Protein AF-0000000084531378 (afdb_homodimer)

Solvent-accessible surface area (backbone atoms only — not comparable to full-atom values): 9499 Å² total; per-residue (Å²): 128,62,91,86,48,78,56,63,87,75,45,53,71,68,56,46,52,52,52,48,46,51,48,32,65,41,40,49,56,34,65,54,42,31,44,71,67,52,35,51,50,52,53,50,52,46,51,50,44,50,50,49,49,44,68,75,35,72,78,50,46,46,40,59,57,66,36,70,66,26,39,49,48,47,53,51,49,52,53,60,64,68,46,75,128,128,62,91,83,48,79,56,65,85,74,46,52,70,69,57,46,51,51,51,46,45,52,49,31,66,41,40,49,56,33,65,55,44,31,43,70,67,53,35,51,50,52,53,49,52,48,51,49,43,52,51,48,50,42,67,74,35,74,77,50,48,43,40,58,58,68,35,70,67,25,39,49,48,47,53,50,48,49,53,60,62,67,46,77,129

Foldseek 3Di:
DPPLPDQLVPDDPVRLVVVLVVLVVCLVVCVVPNDPVSNVSSVVNNVRSVVSNCVVCVVPCCPCCPDPVNVVVVVVVVVVVPPDD/DPPLPDQLVPDDPVRLVVVLVVLVVCLVVCVVPNDPVSNVSSVVNNVRSVVSNCVVCVVPCCVCCPDPVNVVVVVVVVVVVPPDD

Radius of gyration: 21.19 Å; Cα contacts (8 Å, |Δi|>4): 110; chains: 2; bounding box: 59×49×59 Å

Organism: Streptomyces rubellomurinus (strain ATCC 31215) (NCBI:txid359131)

Nearest PDB structures (foldseek):
  2yxh-assembly1_B  TM=5.456E-01  e=4.056E+00  Thermotoga maritima MSB8
  5t5h-assembly1_k  TM=6.946E-01  e=6.035E+00  Trypanosoma cruzi
  2yxh-assembly1_B  TM=5.459E-01  e=4.058E+00  Thermotoga maritima MSB8

InterPro domains:
  IPR046156 Protein of unknown function DUF6158 [PF19655] (5-70)

Sequence (170 aa):
MRPEGVSPHALGNDVLLHELEQLHRTRHETFLYGSEEALKRHTLRTGQLEAEYLHRFPGRLVTAGRTRAGARAREAAARAESLPEMRPEGVSPHALGNDVLLHELEQLHRTRHETFLYGSEEALKRHTLRTGQLEAEYLHRFPGRLVTAGRTRAGARAREAAARAESLPE

Structure (mmCIF, N/CA/C/O backbone):
data_AF-0000000084531378-model_v1
#
loop_
_entity.id
_entity.type
_entity.pdbx_description
1 polymer 'Uncharacterized protein'
#
loop_
_atom_site.group_PDB
_atom_site.id
_atom_site.type_symbol
_atom_site.label_atom_id
_atom_site.label_alt_id
_atom_site.label_comp_id
_atom_site.label_asym_id
_atom_site.label_entity_id
_atom_site.label_seq_id
_atom_site.pdbx_PDB_ins_code
_atom_site.Cartn_x
_atom_site.Cartn_y
_atom_site.Cartn_z
_atom_site.occupancy
_atom_site.B_iso_or_equiv
_atom_site.auth_seq_id
_atom_site.auth_comp_id
_atom_site.auth_asym_id
_atom_site.auth_atom_id
_atom_site.pdbx_PDB_model_num
ATOM 1 N N . MET A 1 1 ? 23.75 10.938 -6.086 1 41.56 1 MET A N 1
ATOM 2 C CA . MET A 1 1 ? 22.312 10.727 -5.941 1 41.56 1 MET A CA 1
ATOM 3 C C . MET A 1 1 ? 22.016 9.633 -4.918 1 41.56 1 MET A C 1
ATOM 5 O O . MET A 1 1 ? 22.641 8.562 -4.957 1 41.56 1 MET A O 1
ATOM 9 N N . ARG A 1 2 ? 21.562 9.914 -3.752 1 53.47 2 ARG A N 1
ATOM 10 C CA . ARG A 1 2 ? 21.422 8.938 -2.68 1 53.47 2 ARG A CA 1
ATOM 11 C C . ARG A 1 2 ? 20.484 7.805 -3.098 1 53.47 2 ARG A C 1
ATOM 13 O O . ARG A 1 2 ? 19.422 8.047 -3.676 1 53.47 2 ARG A O 1
ATOM 20 N N . PRO A 1 3 ? 21.031 6.617 -3.148 1 52.12 3 PRO A N 1
ATOM 21 C CA . PRO A 1 3 ? 20.266 5.438 -3.562 1 52.12 3 PRO A CA 1
ATOM 22 C C . PRO A 1 3 ? 18.859 5.398 -2.965 1 52.12 3 PRO A C 1
ATOM 24 O O . PRO A 1 3 ? 17.938 4.859 -3.582 1 52.12 3 PRO A O 1
ATOM 27 N N . GLU A 1 4 ? 18.656 5.941 -1.779 1 66.5 4 GLU A N 1
ATOM 28 C CA . GLU A 1 4 ? 17.375 5.82 -1.104 1 66.5 4 GLU A CA 1
ATOM 29 C C . GLU A 1 4 ? 16.469 7.012 -1.414 1 66.5 4 GLU A C 1
ATOM 31 O O . GLU A 1 4 ? 15.297 7.027 -1.026 1 66.5 4 GLU A O 1
ATOM 36 N N . GLY A 1 5 ? 16.953 7.809 -2.412 1 75.44 5 GLY A N 1
ATOM 37 C CA . GLY A 1 5 ? 16.188 9 -2.729 1 75.44 5 GLY A CA 1
ATOM 38 C C . GLY A 1 5 ? 16.406 10.133 -1.735 1 75.44 5 GLY A C 1
ATOM 39 O O . GLY A 1 5 ? 17.266 10.039 -0.861 1 75.44 5 GLY A O 1
ATOM 40 N N . VAL A 1 6 ? 15.852 11.297 -2.037 1 89.31 6 VAL A N 1
ATOM 41 C CA . VAL A 1 6 ? 15.891 12.445 -1.136 1 89.31 6 VAL A CA 1
ATOM 42 C C . VAL A 1 6 ? 15.305 12.055 0.22 1 89.31 6 VAL A C 1
ATOM 44 O O . VAL A 1 6 ? 14.305 11.336 0.29 1 89.31 6 VAL A O 1
ATOM 47 N N . SER A 1 7 ? 15.977 12.445 1.279 1 93.88 7 SER A N 1
ATOM 48 C CA .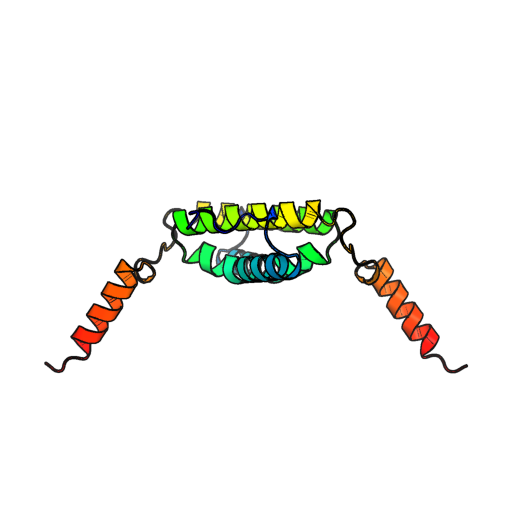 SER A 1 7 ? 15.492 12.148 2.623 1 93.88 7 SER A CA 1
ATOM 49 C C . SER A 1 7 ? 14.055 12.625 2.803 1 93.88 7 SER A C 1
ATOM 51 O O . SER A 1 7 ? 13.711 13.75 2.434 1 93.88 7 SER A O 1
ATOM 53 N N . PRO A 1 8 ? 13.258 11.75 3.35 1 94.75 8 PRO A N 1
ATOM 54 C CA . PRO A 1 8 ? 11.875 12.156 3.604 1 94.75 8 PRO A CA 1
ATOM 55 C C . PRO A 1 8 ? 11.773 13.461 4.395 1 94.75 8 PRO A C 1
ATOM 57 O O . PRO A 1 8 ? 10.867 14.258 4.16 1 94.75 8 PRO A O 1
ATOM 60 N N . HIS A 1 9 ? 12.695 13.68 5.262 1 94.12 9 HIS A N 1
ATOM 61 C CA . HIS A 1 9 ? 12.672 14.859 6.125 1 94.12 9 HIS A CA 1
ATOM 62 C C . HIS A 1 9 ? 12.906 16.141 5.32 1 94.12 9 HIS A C 1
ATOM 64 O O . HIS A 1 9 ? 12.5 17.219 5.742 1 94.12 9 HIS A O 1
ATOM 70 N N . ALA A 1 10 ? 13.547 15.992 4.254 1 94.81 10 ALA A N 1
ATOM 71 C CA . ALA A 1 10 ? 13.914 17.141 3.438 1 94.81 10 ALA A CA 1
ATOM 72 C C . ALA A 1 10 ? 12.812 17.469 2.432 1 94.81 10 ALA A C 1
ATOM 74 O O . ALA A 1 10 ? 12.867 18.516 1.767 1 94.81 10 ALA A O 1
ATOM 75 N N . LEU A 1 11 ? 11.883 16.609 2.256 1 95.56 11 LEU A N 1
ATOM 76 C CA . LEU A 1 11 ? 10.797 16.828 1.303 1 95.56 11 LEU A CA 1
ATOM 77 C C . LEU A 1 11 ? 9.789 17.828 1.852 1 95.56 11 LEU A C 1
ATOM 79 O O . LEU A 1 11 ? 9.461 17.797 3.041 1 95.56 11 LEU A O 1
ATOM 83 N N . GLY A 1 12 ? 9.352 18.766 0.945 1 95.44 12 GLY A N 1
ATOM 84 C CA . GLY A 1 12 ? 8.18 19.547 1.313 1 95.44 12 GLY A CA 1
ATOM 85 C C . GLY A 1 12 ? 6.938 18.688 1.486 1 95.44 12 GLY A C 1
ATOM 86 O O . GLY A 1 12 ? 6.863 17.578 0.97 1 95.44 12 GLY A O 1
ATOM 87 N N . ASN A 1 13 ? 5.949 19.203 2.203 1 93.38 13 ASN A N 1
ATOM 88 C CA . ASN A 1 13 ? 4.727 18.469 2.486 1 93.38 13 ASN A CA 1
ATOM 89 C C . ASN A 1 13 ? 4.023 18.031 1.202 1 93.38 13 ASN A C 1
ATOM 91 O O . ASN A 1 13 ? 3.594 16.891 1.077 1 93.38 13 ASN A O 1
ATOM 95 N N . ASP A 1 14 ? 3.928 18.922 0.264 1 95.25 14 ASP A N 1
ATOM 96 C CA . ASP A 1 14 ? 3.229 18.625 -0.982 1 95.25 14 ASP A CA 1
ATOM 97 C C . ASP A 1 14 ? 3.959 17.547 -1.777 1 95.25 14 ASP A C 1
ATOM 99 O O . ASP A 1 14 ? 3.328 16.656 -2.352 1 95.25 14 ASP A O 1
ATOM 103 N N . VAL A 1 15 ? 5.254 17.625 -1.77 1 96.62 15 VAL A N 1
ATOM 104 C CA . VAL A 1 15 ? 6.062 16.656 -2.508 1 96.62 15 VAL A CA 1
ATOM 105 C C . VAL A 1 15 ? 5.973 15.289 -1.838 1 96.62 15 VAL A C 1
ATOM 107 O O . VAL A 1 15 ? 5.852 14.266 -2.516 1 96.62 15 VAL A O 1
ATOM 110 N N . LEU A 1 16 ? 6.078 15.32 -0.527 1 96.75 16 LEU A N 1
ATOM 111 C CA . LEU A 1 16 ? 5.957 14.094 0.246 1 96.75 16 LEU A CA 1
ATOM 112 C C . LEU A 1 16 ? 4.633 13.398 -0.048 1 96.75 16 LEU A C 1
ATOM 114 O O . LEU A 1 16 ? 4.609 12.203 -0.345 1 96.75 16 LEU A O 1
ATOM 118 N N . LEU A 1 17 ? 3.549 14.18 -0.051 1 95.25 17 LEU A N 1
ATOM 119 C CA . LEU A 1 17 ? 2.219 13.617 -0.273 1 95.25 17 LEU A CA 1
ATOM 120 C C . LEU A 1 17 ? 2.078 13.102 -1.699 1 95.25 17 LEU A C 1
ATOM 122 O O . LEU A 1 17 ? 1.469 12.047 -1.924 1 95.25 17 LEU A O 1
ATOM 126 N N . HIS A 1 18 ? 2.6 13.812 -2.592 1 96.81 18 HIS A N 1
ATOM 127 C CA . HIS A 1 18 ? 2.541 13.383 -3.986 1 96.81 18 HIS A CA 1
ATOM 128 C C . HIS A 1 18 ? 3.318 12.086 -4.199 1 96.81 18 HIS A C 1
ATOM 130 O O . HIS A 1 18 ? 2.844 11.18 -4.887 1 96.81 18 HIS A O 1
ATOM 136 N N . GLU A 1 19 ? 4.543 11.977 -3.631 1 97.62 19 GLU A N 1
ATOM 137 C CA . GLU A 1 19 ? 5.324 10.75 -3.729 1 97.62 19 GLU A CA 1
ATOM 138 C C . GLU A 1 19 ? 4.59 9.578 -3.086 1 97.62 19 GLU A C 1
ATOM 140 O O . GLU A 1 19 ? 4.586 8.469 -3.629 1 97.62 19 GLU A O 1
ATOM 145 N N . LEU A 1 20 ? 4.02 9.852 -1.937 1 97.31 20 LEU A N 1
ATOM 146 C CA . LEU A 1 20 ? 3.277 8.812 -1.24 1 97.31 20 LEU A CA 1
ATOM 147 C C . LEU A 1 20 ? 2.102 8.328 -2.082 1 97.31 20 LEU A C 1
ATOM 149 O O . LEU A 1 20 ? 1.864 7.121 -2.189 1 97.31 20 LEU A O 1
ATOM 153 N N . GLU A 1 21 ? 1.348 9.266 -2.627 1 97.25 21 GLU A N 1
ATOM 154 C CA . GLU A 1 21 ? 0.234 8.914 -3.504 1 97.25 21 GLU A CA 1
ATOM 155 C C . GLU A 1 21 ? 0.697 8.039 -4.664 1 97.25 21 GLU A C 1
ATOM 157 O O . GLU A 1 21 ? 0.052 7.039 -4.988 1 97.25 21 GLU A O 1
ATOM 162 N N . GLN A 1 22 ? 1.791 8.398 -5.328 1 97.94 22 GLN A N 1
ATOM 163 C CA . GLN A 1 22 ? 2.324 7.633 -6.449 1 97.94 22 GLN A CA 1
ATOM 164 C C . GLN A 1 22 ? 2.725 6.223 -6.016 1 97.94 22 GLN A C 1
ATOM 166 O O . GLN A 1 22 ? 2.451 5.25 -6.715 1 97.94 22 GLN A O 1
ATOM 171 N N . LEU A 1 23 ? 3.4 6.117 -4.891 1 98.25 23 LEU A N 1
ATOM 172 C CA . LEU A 1 23 ? 3.816 4.812 -4.391 1 98.25 23 LEU A CA 1
ATOM 173 C C . LEU A 1 23 ? 2.605 3.93 -4.102 1 98.25 23 LEU A C 1
ATOM 175 O O . LEU A 1 23 ? 2.592 2.75 -4.461 1 98.25 23 LEU A O 1
ATOM 179 N N . HIS A 1 24 ? 1.601 4.527 -3.467 1 98.25 24 HIS A N 1
ATOM 180 C CA . HIS A 1 24 ? 0.391 3.762 -3.191 1 98.25 24 HIS A CA 1
ATOM 181 C C . HIS A 1 24 ? -0.274 3.299 -4.484 1 98.25 24 HIS A C 1
ATOM 183 O O . HIS A 1 24 ? -0.695 2.145 -4.59 1 98.25 24 HIS A O 1
ATOM 189 N N . ARG A 1 25 ? -0.276 4.109 -5.48 1 97.25 25 ARG A N 1
ATOM 190 C CA . ARG A 1 25 ? -0.937 3.805 -6.746 1 97.25 25 ARG A CA 1
ATOM 191 C C . ARG A 1 25 ? -0.213 2.686 -7.488 1 97.25 25 ARG A C 1
ATOM 193 O O . ARG A 1 25 ? -0.844 1.872 -8.164 1 97.25 25 ARG A O 1
ATOM 200 N N . THR A 1 26 ? 0.992 2.594 -7.293 1 97.06 26 THR A N 1
ATOM 201 C CA . THR A 1 26 ? 1.771 1.643 -8.078 1 97.06 26 THR A CA 1
ATOM 202 C C . THR A 1 26 ? 2.102 0.402 -7.25 1 97.06 26 THR A C 1
ATOM 204 O O . THR A 1 26 ? 2.77 -0.514 -7.734 1 97.06 26 THR A O 1
ATOM 207 N N . ARG A 1 27 ? 1.618 0.385 -6.078 1 97.56 27 ARG A N 1
ATOM 208 C CA . ARG A 1 27 ? 1.954 -0.727 -5.195 1 97.56 27 ARG A CA 1
ATOM 209 C C . ARG A 1 27 ? 1.569 -2.062 -5.824 1 97.56 27 ARG A C 1
ATOM 211 O O . ARG A 1 27 ? 2.363 -3.004 -5.824 1 97.56 27 ARG A O 1
ATOM 218 N N . HIS A 1 28 ? 0.386 -2.086 -6.414 1 95.69 28 HIS A N 1
ATOM 219 C CA . HIS A 1 28 ? -0.126 -3.35 -6.934 1 95.69 28 HIS A CA 1
ATOM 220 C C . HIS A 1 28 ? 0.729 -3.859 -8.086 1 95.69 28 HIS A C 1
ATOM 222 O O . HIS A 1 28 ? 1.093 -5.039 -8.125 1 95.69 28 HIS A O 1
ATOM 228 N N . GLU A 1 29 ? 1.025 -2.973 -8.961 1 93.75 29 GLU A N 1
ATOM 229 C CA . GLU A 1 29 ? 1.859 -3.324 -10.102 1 93.75 29 GLU A CA 1
ATOM 230 C C . GLU A 1 29 ? 3.248 -3.775 -9.656 1 93.75 29 GLU A C 1
ATOM 232 O O . GLU A 1 29 ? 3.771 -4.773 -10.156 1 93.75 29 GLU A O 1
ATOM 237 N N . THR A 1 30 ? 3.828 -3.064 -8.75 1 94 30 THR A N 1
ATOM 238 C CA . THR A 1 30 ? 5.156 -3.404 -8.25 1 94 30 THR A CA 1
ATOM 239 C C . THR A 1 30 ? 5.141 -4.762 -7.559 1 94 30 THR A C 1
ATOM 241 O O . THR A 1 30 ? 6.082 -5.547 -7.699 1 94 30 THR A O 1
ATOM 244 N N . PHE A 1 31 ? 4.086 -5.02 -6.914 1 93.94 31 PHE A N 1
ATOM 245 C CA . PHE A 1 31 ? 3.939 -6.273 -6.18 1 93.94 31 PHE A CA 1
ATOM 246 C C . PHE A 1 31 ? 3.854 -7.453 -7.137 1 93.94 31 PHE A C 1
ATOM 248 O O . PHE A 1 31 ? 4.496 -8.484 -6.918 1 93.94 31 PHE A O 1
ATOM 255 N N . LEU A 1 32 ? 3.162 -7.262 -8.188 1 91.62 32 LEU A N 1
ATOM 256 C CA . LEU A 1 32 ? 2.91 -8.367 -9.109 1 91.62 32 LEU A CA 1
ATOM 257 C C . LEU A 1 32 ? 4.062 -8.531 -10.094 1 91.62 32 LEU A C 1
ATOM 259 O O . LEU A 1 32 ? 4.457 -9.656 -10.414 1 91.62 32 LEU A O 1
ATOM 263 N N . TYR A 1 33 ? 4.566 -7.363 -10.484 1 88.69 33 TYR A N 1
ATOM 264 C CA . TYR A 1 33 ? 5.438 -7.441 -11.656 1 88.69 33 TYR A CA 1
ATOM 265 C C . TYR A 1 33 ? 6.855 -7.008 -11.312 1 88.69 33 TYR A C 1
ATOM 267 O O . TYR A 1 33 ? 7.781 -7.211 -12.102 1 88.69 33 TYR A O 1
ATOM 275 N N . GLY A 1 34 ? 7.039 -6.332 -10.227 1 87.81 34 GLY A N 1
ATOM 276 C CA . GLY A 1 34 ? 8.367 -5.875 -9.852 1 87.81 34 GLY A CA 1
ATOM 277 C C . GLY A 1 34 ? 9.258 -6.992 -9.344 1 87.81 34 GLY A C 1
ATOM 278 O O . GLY A 1 34 ? 8.773 -8.023 -8.883 1 87.81 34 GLY A O 1
ATOM 279 N N . SER A 1 35 ? 10.594 -6.793 -9.516 1 86.75 35 SER A N 1
ATOM 280 C CA . SER A 1 35 ? 11.547 -7.711 -8.898 1 86.75 35 SER A CA 1
ATOM 281 C C . SER A 1 35 ? 11.43 -7.676 -7.375 1 86.75 35 SER A C 1
ATOM 283 O O . SER A 1 35 ? 10.82 -6.766 -6.812 1 86.75 35 SER A O 1
ATOM 285 N N . GLU A 1 36 ? 12 -8.656 -6.801 1 87.06 36 GLU A N 1
ATOM 286 C CA . GLU A 1 36 ? 12.039 -8.672 -5.344 1 87.06 36 GLU A CA 1
ATOM 287 C C . GLU A 1 36 ? 12.711 -7.418 -4.793 1 87.06 36 GLU A C 1
ATOM 289 O O . GLU A 1 36 ? 12.25 -6.844 -3.805 1 87.06 36 GLU A O 1
ATOM 294 N N . GLU A 1 37 ? 13.773 -7.09 -5.461 1 89.44 37 GLU A N 1
ATOM 295 C CA . GLU A 1 37 ? 14.492 -5.898 -5.023 1 89.44 37 GLU A CA 1
ATOM 296 C C . GLU A 1 37 ? 13.648 -4.645 -5.207 1 89.44 37 GLU A C 1
ATOM 298 O O . GLU A 1 37 ? 13.656 -3.756 -4.348 1 89.44 37 GLU A O 1
ATOM 303 N N . ALA A 1 38 ? 12.977 -4.562 -6.32 1 92.06 38 ALA A N 1
ATOM 304 C CA . ALA A 1 38 ? 12.102 -3.418 -6.57 1 92.06 38 ALA A CA 1
ATOM 305 C C . ALA A 1 38 ? 10.992 -3.334 -5.52 1 92.06 38 ALA A C 1
ATOM 307 O O . ALA A 1 38 ? 10.695 -2.25 -5.016 1 92.06 38 ALA A O 1
ATOM 308 N N . LEU A 1 39 ? 10.438 -4.477 -5.211 1 92.56 39 LEU A N 1
ATOM 309 C CA . LEU A 1 39 ? 9.375 -4.523 -4.215 1 92.56 39 LEU A CA 1
ATOM 310 C C . LEU A 1 39 ? 9.891 -4.113 -2.842 1 92.56 39 LEU A C 1
ATOM 312 O O . LEU A 1 39 ? 9.234 -3.354 -2.127 1 92.56 39 LEU A O 1
ATOM 316 N N . LYS A 1 40 ? 11.031 -4.574 -2.492 1 93.69 40 LYS A N 1
ATOM 317 C CA . LYS A 1 40 ? 11.648 -4.219 -1.218 1 93.69 40 LYS A CA 1
ATOM 318 C C . LYS A 1 40 ? 11.891 -2.713 -1.122 1 93.69 40 LYS A C 1
ATOM 320 O O . LYS A 1 40 ? 11.57 -2.092 -0.107 1 93.69 40 LYS A O 1
ATOM 325 N N . ARG A 1 41 ? 12.422 -2.168 -2.104 1 95.44 41 ARG A N 1
ATOM 326 C CA . ARG A 1 41 ? 12.695 -0.733 -2.123 1 95.44 41 ARG A CA 1
ATOM 327 C C . ARG A 1 41 ? 11.398 0.069 -2.062 1 95.44 41 ARG A C 1
ATOM 329 O O . ARG A 1 41 ? 11.312 1.072 -1.35 1 95.44 41 ARG A O 1
ATOM 336 N N . HIS A 1 42 ? 10.445 -0.365 -2.895 1 96.75 42 HIS A N 1
ATOM 337 C CA . HIS A 1 42 ? 9.133 0.281 -2.891 1 96.75 42 HIS A CA 1
ATOM 338 C C . HIS A 1 42 ? 8.523 0.283 -1.491 1 96.75 42 HIS A C 1
ATOM 340 O O . HIS A 1 42 ? 8.031 1.312 -1.028 1 96.75 42 HIS A O 1
ATOM 346 N N . THR A 1 43 ? 8.586 -0.836 -0.804 1 97.25 43 THR A N 1
ATOM 347 C CA . THR A 1 43 ? 8.023 -0.994 0.531 1 97.25 43 THR A CA 1
ATOM 348 C C . THR A 1 43 ? 8.75 -0.103 1.535 1 97.25 43 THR A C 1
ATOM 350 O O . THR A 1 43 ? 8.109 0.564 2.355 1 97.25 43 THR A O 1
ATOM 353 N N . LEU A 1 44 ? 10.008 -0.073 1.404 1 96.94 44 LEU A N 1
ATOM 354 C CA . LEU A 1 44 ? 10.82 0.732 2.311 1 96.94 44 LEU A CA 1
ATOM 355 C C . LEU A 1 44 ? 10.516 2.217 2.137 1 96.94 44 LEU A C 1
ATOM 357 O O . LEU A 1 44 ? 10.281 2.928 3.117 1 96.94 44 LEU A O 1
ATOM 361 N N . ARG A 1 45 ? 10.531 2.645 0.918 1 97.81 45 ARG A N 1
ATOM 362 C CA . ARG A 1 45 ? 10.266 4.051 0.635 1 97.81 45 ARG A CA 1
ATOM 363 C C . ARG A 1 45 ? 8.867 4.449 1.096 1 97.81 45 ARG A C 1
ATOM 365 O O . ARG A 1 45 ? 8.68 5.531 1.658 1 97.81 45 ARG A O 1
ATOM 372 N N 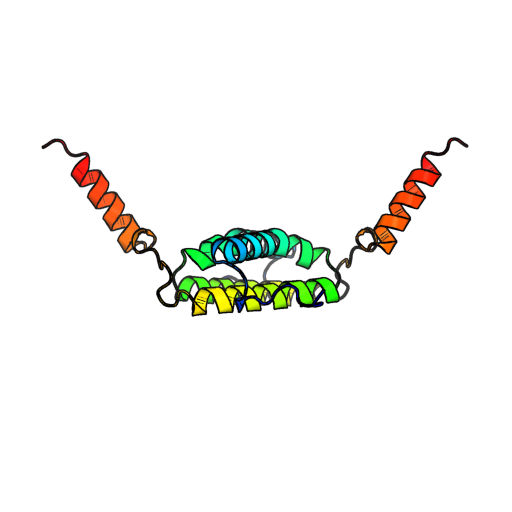. THR A 1 46 ? 7.922 3.598 0.867 1 98.06 46 THR A N 1
ATOM 373 C CA . THR A 1 46 ? 6.559 3.857 1.317 1 98.06 46 THR A CA 1
ATOM 374 C C . THR A 1 46 ? 6.512 4.023 2.834 1 98.06 46 THR A C 1
ATOM 376 O O . THR A 1 46 ? 5.918 4.977 3.342 1 98.06 46 THR A O 1
ATOM 379 N N . GLY A 1 47 ? 7.156 3.135 3.52 1 97.06 47 GLY A N 1
ATOM 380 C CA . GLY A 1 47 ? 7.188 3.207 4.973 1 97.06 47 GLY A CA 1
ATOM 381 C C . GLY A 1 47 ? 7.852 4.465 5.492 1 97.06 47 GLY A C 1
ATOM 382 O O . GLY A 1 47 ? 7.375 5.07 6.457 1 97.06 47 GLY A O 1
ATOM 383 N N . GLN A 1 48 ? 8.898 4.82 4.898 1 97.38 48 GLN A N 1
ATOM 384 C CA . GLN A 1 48 ? 9.625 6.027 5.285 1 97.38 48 GLN A CA 1
ATOM 385 C C . GLN A 1 48 ? 8.75 7.27 5.121 1 97.38 48 GLN A C 1
ATOM 387 O O . GLN A 1 48 ? 8.711 8.125 6.004 1 97.38 48 GLN A O 1
ATOM 392 N N . LEU A 1 49 ? 8.109 7.328 4.043 1 97.5 49 LEU A N 1
ATOM 393 C CA . LEU A 1 49 ? 7.297 8.5 3.748 1 97.5 49 LEU A CA 1
ATOM 394 C C . LEU A 1 49 ? 6.039 8.531 4.609 1 97.5 49 LEU A C 1
ATOM 396 O O . LEU A 1 49 ? 5.629 9.594 5.086 1 97.5 49 LEU A O 1
ATOM 400 N N . GLU A 1 50 ? 5.375 7.402 4.855 1 96.44 50 GLU A N 1
ATOM 401 C CA . GLU A 1 50 ? 4.215 7.348 5.738 1 96.44 50 GLU A CA 1
ATOM 402 C C . GLU A 1 50 ? 4.59 7.758 7.16 1 96.44 50 GLU A C 1
ATOM 404 O O . GLU A 1 50 ? 3.867 8.531 7.801 1 96.44 50 GLU A O 1
ATOM 409 N N . ALA A 1 51 ? 5.684 7.25 7.609 1 95.19 51 ALA A N 1
ATOM 410 C CA . ALA A 1 51 ? 6.141 7.59 8.953 1 95.19 51 ALA A CA 1
ATOM 411 C C . ALA A 1 51 ? 6.418 9.086 9.078 1 95.19 51 ALA A C 1
ATOM 413 O O . ALA A 1 51 ? 6.055 9.711 10.078 1 95.19 51 ALA A O 1
ATOM 414 N N . GLU A 1 52 ? 7.055 9.586 8.109 1 95.88 52 GLU A N 1
ATOM 415 C CA . GLU A 1 52 ? 7.359 11.016 8.125 1 95.88 52 GLU A CA 1
ATOM 416 C C . GLU A 1 52 ? 6.082 11.852 8.141 1 95.88 52 GLU A C 1
ATOM 418 O O . GLU A 1 52 ? 5.992 12.844 8.859 1 95.88 52 GLU A O 1
ATOM 423 N N . TYR A 1 53 ? 5.145 11.445 7.312 1 94.69 53 TYR A N 1
ATOM 424 C CA . TYR A 1 53 ? 3.871 12.156 7.281 1 94.69 53 TYR A CA 1
ATOM 425 C C . TYR A 1 53 ? 3.201 12.141 8.648 1 94.69 53 TYR A C 1
ATOM 427 O O . TYR A 1 53 ? 2.752 13.172 9.141 1 94.69 53 TYR A O 1
ATOM 435 N N . LEU A 1 54 ? 3.125 10.945 9.203 1 91.81 54 LEU A N 1
ATOM 436 C CA . LEU A 1 54 ? 2.465 10.797 10.5 1 91.81 54 LEU A CA 1
ATOM 437 C C . LEU A 1 54 ? 3.213 11.562 11.586 1 91.81 54 LEU A C 1
ATOM 439 O O . LEU A 1 54 ? 2.602 12.062 12.531 1 91.81 54 LEU A O 1
ATOM 443 N N . HIS A 1 55 ? 4.512 11.617 11.461 1 92.5 55 HIS A N 1
ATOM 444 C CA . HIS A 1 55 ? 5.324 12.383 12.398 1 92.5 55 HIS A CA 1
ATOM 445 C C . HIS A 1 55 ? 5.004 13.875 12.312 1 92.5 55 HIS A C 1
ATOM 447 O O . HIS A 1 55 ? 4.938 14.555 13.336 1 92.5 55 HIS A O 1
ATOM 453 N N . ARG A 1 56 ? 4.852 14.328 11.125 1 91.56 56 ARG A N 1
ATOM 454 C CA . ARG A 1 56 ? 4.547 15.734 10.898 1 91.56 56 ARG A CA 1
ATOM 455 C C . ARG A 1 56 ? 3.115 16.062 11.312 1 91.56 56 ARG A C 1
ATOM 457 O O . ARG A 1 56 ? 2.822 17.188 11.719 1 91.56 56 ARG A O 1
ATOM 464 N N . PHE A 1 57 ? 2.264 15.148 11.102 1 88.56 57 PHE A N 1
ATOM 465 C CA . PHE A 1 57 ? 0.842 15.367 11.344 1 88.56 57 PHE A CA 1
ATOM 466 C C . PHE A 1 57 ? 0.287 14.336 12.312 1 88.56 57 PHE A C 1
ATOM 468 O O . PHE A 1 57 ? -0.527 13.492 11.938 1 88.56 57 PHE A O 1
ATOM 475 N N . PRO A 1 58 ? 0.72 14.375 13.477 1 80.31 58 PRO A N 1
ATOM 476 C CA . PRO A 1 58 ? 0.245 13.383 14.438 1 80.31 58 PRO A CA 1
ATOM 477 C C . PRO A 1 58 ? -1.27 13.422 14.625 1 80.31 58 PRO A C 1
ATOM 479 O O . PRO A 1 58 ? -1.873 12.414 15.008 1 80.31 58 PRO A O 1
ATOM 482 N N . GLY A 1 59 ? -1.814 14.664 14.562 1 67 59 GLY A N 1
ATOM 483 C CA . GLY A 1 59 ? -3.258 14.805 14.656 1 67 59 GLY A CA 1
ATOM 484 C C . GLY A 1 59 ? -3.965 14.586 13.328 1 67 59 GLY A C 1
ATOM 485 O O . GLY A 1 59 ? -5.066 15.094 13.117 1 67 59 GLY A O 1
ATOM 486 N N . ARG A 1 60 ? -3.293 14.023 12.461 1 58.53 60 ARG A N 1
ATOM 487 C CA . ARG A 1 60 ? -3.748 13.82 11.094 1 58.53 60 ARG A CA 1
ATOM 488 C C . ARG A 1 60 ? -5.254 13.594 11.039 1 58.53 60 ARG A C 1
ATOM 490 O O . ARG A 1 60 ? -5.852 13.141 12.023 1 58.53 60 ARG A O 1
ATOM 497 N N . LEU A 1 61 ? -5.926 14.273 10 1 52.69 61 LEU A N 1
ATOM 498 C CA . LEU A 1 61 ? -7.336 14.562 9.758 1 52.69 61 LEU A CA 1
ATOM 499 C C . LEU A 1 61 ? -8.18 13.297 9.891 1 52.69 61 LEU A C 1
ATOM 501 O O . LEU A 1 61 ? -8.109 12.406 9.039 1 52.69 61 LEU A O 1
ATOM 505 N N . VAL A 1 62 ? -7.926 12.453 10.984 1 53.47 62 VAL A N 1
ATOM 506 C CA . VAL A 1 62 ? -9.156 11.672 11.047 1 53.47 62 VAL A CA 1
ATOM 507 C C . VAL A 1 62 ? -10.336 12.523 10.57 1 53.47 62 VAL A C 1
ATOM 509 O O . VAL A 1 62 ? -10.68 13.523 11.211 1 53.47 62 VAL A O 1
ATOM 512 N N . THR A 1 63 ? -10.227 13.195 9.523 1 49.72 63 THR A N 1
ATOM 513 C CA . THR A 1 63 ? -11.266 14.148 9.148 1 49.72 63 THR A CA 1
ATOM 514 C C . THR A 1 63 ? -12.586 13.805 9.82 1 49.72 63 THR A C 1
ATOM 516 O O . THR A 1 63 ? -13.016 12.648 9.812 1 49.72 63 THR A O 1
ATOM 519 N N . ALA A 1 64 ? -12.836 14.391 10.914 1 46.38 64 ALA A N 1
ATOM 520 C CA . ALA A 1 64 ? -14.117 14.422 11.617 1 46.38 64 ALA A CA 1
ATOM 521 C C . ALA A 1 64 ? -15.266 14.062 10.68 1 46.38 64 ALA A C 1
ATOM 523 O O . ALA A 1 64 ? -16.219 13.383 11.078 1 46.38 64 ALA A O 1
ATOM 524 N N . GLY A 1 65 ? -15.375 14.75 9.578 1 44.94 65 GLY A N 1
ATOM 525 C CA . GLY A 1 65 ? -16.5 14.562 8.672 1 44.94 65 GLY A CA 1
ATOM 526 C C . GLY A 1 65 ? -16.609 13.133 8.156 1 44.94 65 GLY A C 1
ATOM 527 O O . GLY A 1 65 ? -17.594 12.781 7.5 1 44.94 65 GLY A O 1
ATOM 528 N N . ARG A 1 66 ? -15.562 12.32 8.156 1 50.34 66 ARG A N 1
ATOM 529 C CA . ARG A 1 66 ? -15.586 10.992 7.559 1 50.34 66 ARG A CA 1
ATOM 530 C C . ARG A 1 66 ? -15.883 9.922 8.609 1 50.34 66 ARG A C 1
ATOM 532 O O . ARG A 1 66 ? -15.883 8.727 8.305 1 50.34 66 ARG A O 1
ATOM 539 N N . THR A 1 67 ? -15.914 10.297 9.734 1 53.69 67 THR A N 1
ATOM 540 C CA . THR A 1 67 ? -16.516 9.305 10.617 1 53.69 67 THR A CA 1
ATOM 541 C C . THR A 1 67 ? -18 9.164 10.336 1 53.69 67 THR A C 1
ATOM 543 O O . THR A 1 67 ? -18.625 10.07 9.758 1 53.69 67 THR A O 1
ATOM 546 N N . ARG A 1 68 ? -18.438 8.023 10.477 1 53.34 68 ARG A N 1
ATOM 547 C CA . ARG A 1 68 ? -19.891 7.867 10.383 1 53.34 68 ARG A CA 1
ATOM 548 C C . ARG A 1 68 ? -20.609 8.953 11.172 1 53.34 68 ARG A C 1
ATOM 550 O O . ARG A 1 68 ? -21.625 9.484 10.719 1 53.34 68 ARG A O 1
ATOM 557 N N . ALA A 1 69 ? -20.094 9.195 12.242 1 55.78 69 ALA A N 1
ATOM 558 C CA . ALA A 1 69 ? -20.734 10.211 13.078 1 55.78 69 ALA A CA 1
ATOM 559 C C . ALA A 1 69 ? -20.578 11.602 12.469 1 55.78 69 ALA A C 1
ATOM 561 O O . ALA A 1 69 ? -21.531 12.383 12.461 1 55.78 69 ALA A O 1
ATOM 562 N N . GLY A 1 70 ? -19.469 11.812 11.898 1 52.06 70 GLY A N 1
ATOM 563 C CA . GLY A 1 70 ? -19.266 13.094 11.258 1 52.06 70 GLY A CA 1
ATOM 564 C C . GLY A 1 70 ? -20.016 13.242 9.953 1 52.06 70 GLY A C 1
ATOM 565 O O . GLY A 1 70 ? -20.562 14.305 9.656 1 52.06 70 GLY A O 1
ATOM 566 N N . ALA A 1 71 ? -20.016 12.094 9.141 1 59.31 71 ALA A N 1
ATOM 567 C CA . ALA A 1 71 ? -20.844 12.102 7.938 1 59.31 71 ALA A CA 1
ATOM 568 C C . ALA A 1 71 ? -22.312 12.336 8.289 1 59.31 71 ALA A C 1
ATOM 570 O O . ALA A 1 71 ? -23 13.102 7.609 1 59.31 71 ALA A O 1
ATOM 571 N N . ARG A 1 72 ? -22.703 11.695 9.32 1 59.69 72 ARG A N 1
ATOM 572 C CA . ARG A 1 72 ? -24.062 11.859 9.805 1 59.69 72 ARG A CA 1
ATOM 573 C C . ARG A 1 72 ? -24.312 13.289 10.273 1 59.69 72 ARG A C 1
ATOM 575 O O . ARG A 1 72 ? -25.375 13.867 10.008 1 59.69 72 ARG A O 1
ATOM 582 N N . ALA A 1 73 ? -23.312 13.867 10.844 1 57.44 73 ALA A N 1
ATOM 583 C CA . ALA A 1 73 ? -23.453 15.227 11.359 1 57.44 73 ALA A CA 1
ATOM 584 C C . ALA A 1 73 ? -23.469 16.25 10.219 1 57.44 73 ALA A C 1
ATOM 586 O O . ALA A 1 73 ? -24.266 17.203 10.25 1 57.44 73 ALA A O 1
ATOM 587 N N . ARG A 1 74 ? -22.766 15.898 9.172 1 64.19 74 ARG A N 1
ATOM 588 C CA . ARG A 1 74 ? -22.766 16.781 8.008 1 64.19 74 ARG A CA 1
ATOM 589 C C . ARG A 1 74 ? -24.094 16.672 7.25 1 64.19 74 ARG A C 1
ATOM 591 O O . ARG A 1 74 ? -24.625 17.688 6.789 1 64.19 74 ARG A O 1
ATOM 598 N N . GLU A 1 75 ? -24.453 15.398 7.07 1 63.06 75 GLU A N 1
ATOM 599 C CA . GLU A 1 75 ? -25.75 15.18 6.422 1 63.06 75 GLU A CA 1
ATOM 600 C C . GLU A 1 75 ? -26.875 15.859 7.195 1 63.06 75 GLU A C 1
ATOM 602 O O . GLU A 1 75 ? -27.766 16.469 6.598 1 63.06 75 GLU A O 1
ATOM 607 N N . ALA A 1 76 ? -26.766 15.75 8.508 1 60.31 76 ALA A N 1
ATOM 608 C CA . ALA A 1 76 ? -27.781 16.375 9.367 1 60.31 76 ALA A CA 1
ATOM 609 C C . ALA A 1 76 ? -27.688 17.891 9.297 1 60.31 76 ALA A C 1
ATOM 611 O O . ALA A 1 76 ? -28.703 18.578 9.242 1 60.31 76 ALA A O 1
ATOM 612 N N . ALA A 1 77 ? -26.547 18.375 9.195 1 62.62 77 ALA A N 1
ATOM 613 C CA . ALA A 1 77 ? -26.359 19.828 9.102 1 62.62 77 ALA A CA 1
ATOM 614 C C . ALA A 1 77 ? -26.812 20.344 7.742 1 62.62 77 ALA A C 1
ATOM 616 O O . ALA A 1 77 ? -27.453 21.391 7.656 1 62.62 77 ALA A O 1
ATOM 617 N N . ALA A 1 78 ? -26.547 19.578 6.648 1 69 78 ALA A N 1
ATOM 618 C CA . ALA A 1 78 ? -26.984 19.938 5.305 1 69 78 ALA A CA 1
ATOM 619 C C .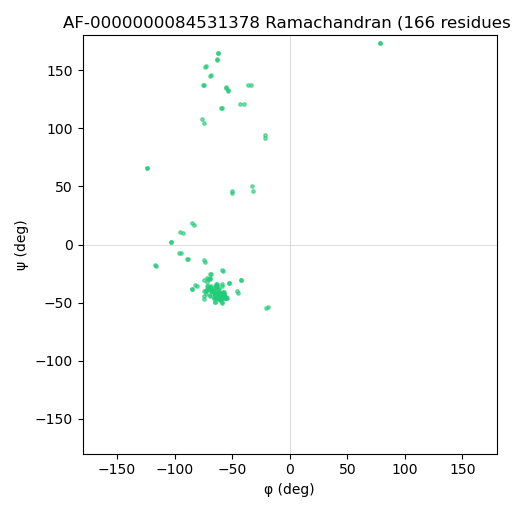 ALA A 1 78 ? -28.516 19.938 5.195 1 69 78 ALA A C 1
ATOM 621 O O . ALA A 1 78 ? -29.094 20.812 4.551 1 69 78 ALA A O 1
ATOM 622 N N . ARG A 1 79 ? -29.047 18.953 5.777 1 63.88 79 ARG A N 1
ATOM 623 C CA . ARG A 1 79 ? -30.5 18.859 5.77 1 63.88 79 ARG A CA 1
ATOM 624 C C . ARG A 1 79 ? -31.125 20.016 6.543 1 63.88 79 ARG A C 1
ATOM 626 O O . ARG A 1 79 ? -32.156 20.578 6.129 1 63.88 79 ARG A O 1
ATOM 633 N N . ALA A 1 80 ? -30.484 20.438 7.621 1 70.69 80 ALA A N 1
ATOM 634 C CA . ALA A 1 80 ? -30.969 21.516 8.469 1 70.69 80 ALA A CA 1
ATOM 635 C C . ALA A 1 80 ? -30.828 22.875 7.77 1 70.69 80 ALA A C 1
ATOM 637 O O . ALA A 1 80 ? -31.656 23.766 7.953 1 70.69 80 ALA A O 1
ATOM 638 N N . GLU A 1 81 ? -29.891 22.844 6.988 1 65.19 81 GLU A N 1
ATOM 639 C CA . GLU A 1 81 ? -29.672 24.094 6.246 1 65.19 81 GLU A CA 1
ATOM 640 C C . GLU A 1 81 ? -30.609 24.188 5.047 1 65.19 81 GLU A C 1
ATOM 642 O O . GLU A 1 81 ? -30.953 25.281 4.609 1 65.19 81 GLU A O 1
ATOM 647 N N . SER A 1 82 ? -30.891 23.109 4.457 1 69.44 82 SER A N 1
ATOM 648 C CA . SER A 1 82 ? -31.766 23.125 3.293 1 69.44 82 SER A CA 1
ATOM 649 C C . SER A 1 82 ? -33.219 23.344 3.699 1 69.44 82 SER A C 1
ATOM 651 O O . SER A 1 82 ? -34.094 23.531 2.844 1 69.44 82 SER A O 1
ATOM 653 N N . LEU A 1 83 ? -33.469 23.203 4.965 1 62.59 83 LEU A N 1
ATOM 654 C CA . LEU A 1 83 ? -34.844 23.453 5.395 1 62.59 83 LEU A CA 1
ATOM 655 C C . LEU A 1 83 ? -35.125 24.953 5.434 1 62.59 83 LEU A C 1
ATOM 657 O O . LEU A 1 83 ? -34.344 25.719 5.996 1 62.59 83 LEU A O 1
ATOM 661 N N . PRO A 1 84 ? -35.875 25.422 4.543 1 62.91 84 PRO A N 1
ATOM 662 C CA . PRO A 1 84 ? -36.219 26.844 4.484 1 62.91 84 PRO A CA 1
ATOM 663 C C . PRO A 1 84 ? -36.562 27.422 5.852 1 62.91 84 PRO A C 1
ATOM 665 O O . PRO A 1 84 ? -37.062 26.703 6.723 1 62.91 84 PRO A O 1
ATOM 668 N N . GLU A 1 85 ? -35.906 28.391 6.355 1 52.41 85 GLU A N 1
ATOM 669 C CA . GLU A 1 85 ? -36.438 29.141 7.477 1 52.41 85 GLU A CA 1
ATOM 670 C C . GLU A 1 85 ? -37.906 29.516 7.23 1 52.41 85 GLU A C 1
ATOM 672 O O . GLU A 1 85 ? -38.312 29.734 6.086 1 52.41 85 GLU A O 1
ATOM 677 N N . MET B 1 1 ? -19.656 -13.32 11.539 1 42 1 MET B N 1
ATOM 678 C CA . MET B 1 1 ? -18.797 -12.742 10.516 1 42 1 MET B CA 1
ATOM 679 C C . MET B 1 1 ? -17.422 -12.414 11.094 1 42 1 MET B C 1
ATOM 681 O O . MET B 1 1 ? -17.312 -11.836 12.172 1 42 1 MET B O 1
ATOM 685 N N . ARG B 1 2 ? -16.391 -13.133 10.773 1 54.03 2 ARG B N 1
ATOM 686 C CA . ARG B 1 2 ? -15.078 -12.977 11.406 1 54.03 2 ARG B CA 1
ATOM 687 C C . ARG B 1 2 ? -14.547 -11.562 11.219 1 54.03 2 ARG B C 1
ATOM 689 O O . ARG B 1 2 ? -14.586 -11.016 10.117 1 54.03 2 ARG B O 1
ATOM 696 N N . PRO B 1 3 ? -14.375 -10.883 12.305 1 52.66 3 PRO B N 1
ATOM 697 C CA . PRO B 1 3 ? -13.898 -9.492 12.289 1 52.66 3 PRO B CA 1
ATOM 698 C C . PRO B 1 3 ? -12.758 -9.273 11.297 1 52.66 3 PRO B C 1
ATOM 700 O O . PRO B 1 3 ? -12.625 -8.18 10.742 1 52.66 3 PRO B O 1
ATOM 703 N N . GLU B 1 4 ? -11.922 -10.266 11.039 1 66.88 4 GLU B N 1
ATOM 704 C CA . GLU B 1 4 ? -10.742 -10.062 10.211 1 66.88 4 GLU B CA 1
ATOM 705 C C . GLU B 1 4 ? -11.016 -10.445 8.758 1 66.88 4 GLU B C 1
ATOM 707 O O . GLU B 1 4 ? -10.172 -10.242 7.887 1 66.88 4 GLU B O 1
ATOM 712 N N . GLY B 1 5 ? -12.344 -10.664 8.508 1 75.62 5 GLY B N 1
ATOM 713 C CA . GLY B 1 5 ? -12.688 -11.094 7.16 1 75.62 5 GLY B CA 1
ATOM 714 C C . GLY B 1 5 ? -12.414 -12.57 6.914 1 75.62 5 GLY B C 1
ATOM 715 O O . GLY B 1 5 ? -12.086 -13.305 7.844 1 75.62 5 GLY B O 1
ATOM 716 N N . VAL B 1 6 ? -12.828 -13.055 5.75 1 89.38 6 VAL B N 1
ATOM 717 C CA . VAL B 1 6 ? -12.547 -14.422 5.332 1 89.38 6 VAL B CA 1
ATOM 718 C C . VAL B 1 6 ? -11.039 -14.68 5.363 1 89.38 6 VAL B C 1
ATOM 720 O O . VAL B 1 6 ? -10.25 -13.812 4.973 1 89.38 6 VAL B O 1
ATOM 723 N N . SER B 1 7 ? -10.656 -15.812 5.895 1 93.88 7 SER B N 1
ATOM 724 C CA . SER B 1 7 ? -9.242 -16.172 5.949 1 93.88 7 SER B CA 1
ATOM 725 C C . SER B 1 7 ? -8.602 -16.094 4.57 1 93.88 7 SER B C 1
ATOM 727 O O . SER B 1 7 ? -9.156 -16.594 3.59 1 93.88 7 SER B O 1
ATOM 729 N N . PRO B 1 8 ? -7.457 -15.453 4.527 1 94.62 8 PRO B N 1
ATOM 730 C CA . PRO B 1 8 ? -6.754 -15.391 3.244 1 94.62 8 PRO B CA 1
ATOM 731 C C . PRO B 1 8 ? -6.562 -16.766 2.611 1 94.62 8 PRO B C 1
ATOM 733 O O . PRO B 1 8 ? -6.613 -16.906 1.387 1 94.62 8 PRO B O 1
ATOM 736 N N . HIS B 1 9 ? -6.387 -17.766 3.412 1 94.12 9 HIS B N 1
ATOM 737 C CA . HIS B 1 9 ? -6.117 -19.109 2.926 1 94.12 9 HIS B CA 1
ATOM 738 C C . HIS B 1 9 ? -7.344 -19.703 2.234 1 94.12 9 HIS B C 1
ATOM 740 O O . HIS B 1 9 ? -7.219 -20.594 1.396 1 94.12 9 HIS B O 1
ATOM 746 N N . ALA B 1 10 ? -8.445 -19.219 2.607 1 94.88 10 ALA B N 1
ATOM 747 C CA . ALA B 1 10 ? -9.695 -19.766 2.084 1 94.88 10 ALA B CA 1
ATOM 748 C C . ALA B 1 10 ? -10.109 -19.047 0.803 1 94.88 10 ALA B C 1
ATOM 750 O O . ALA B 1 10 ? -11.055 -19.469 0.124 1 94.88 10 ALA B O 1
ATOM 751 N N . LEU B 1 11 ? -9.508 -17.953 0.494 1 95.56 11 LEU B N 1
ATOM 752 C CA . LEU B 1 11 ? -9.844 -17.188 -0.701 1 95.56 11 LEU B CA 1
ATOM 753 C C . LEU B 1 11 ? -9.297 -17.875 -1.953 1 95.56 11 LEU B C 1
ATOM 755 O O . LEU B 1 11 ? -8.172 -18.391 -1.945 1 95.56 11 LEU B O 1
ATOM 759 N N . GLY B 1 12 ? -10.164 -17.906 -3.014 1 95.56 12 GLY B N 1
ATOM 760 C CA . GLY B 1 12 ? -9.609 -18.25 -4.312 1 95.56 12 GLY B CA 1
ATOM 761 C C . GLY B 1 12 ? -8.578 -17.25 -4.801 1 95.56 12 GLY B C 1
ATOM 762 O O . GLY B 1 12 ? -8.539 -16.109 -4.34 1 95.56 12 GLY B O 1
ATOM 763 N N . ASN B 1 13 ? -7.73 -17.672 -5.723 1 93.56 13 ASN B N 1
ATOM 764 C CA . ASN B 1 13 ? -6.656 -16.828 -6.223 1 93.56 13 ASN B CA 1
ATOM 765 C C . ASN B 1 13 ? -7.203 -15.531 -6.824 1 93.56 13 ASN B C 1
ATOM 767 O O . ASN B 1 13 ? -6.676 -14.453 -6.559 1 93.56 13 ASN B O 1
ATOM 771 N N . ASP B 1 14 ? -8.227 -15.625 -7.582 1 95.31 14 ASP B N 1
ATOM 772 C CA . ASP B 1 14 ? -8.789 -14.453 -8.242 1 95.31 14 ASP B CA 1
ATOM 773 C C . ASP B 1 14 ? -9.367 -13.477 -7.219 1 95.31 14 ASP B C 1
ATOM 775 O O . ASP B 1 14 ? -9.203 -12.266 -7.352 1 95.31 14 ASP B O 1
ATOM 779 N N . VAL B 1 15 ? -10.008 -14.016 -6.223 1 96.56 15 VAL B N 1
ATOM 780 C CA . VAL B 1 15 ? -10.625 -13.188 -5.191 1 96.56 15 VAL B CA 1
ATOM 781 C C . VAL B 1 15 ? -9.539 -12.508 -4.355 1 96.56 15 VAL B C 1
ATOM 783 O O . VAL B 1 15 ? -9.641 -11.328 -4.031 1 96.56 15 VAL B O 1
ATOM 786 N N . LEU B 1 16 ? -8.539 -13.297 -4.023 1 96.75 16 LEU B N 1
ATOM 787 C CA . LEU B 1 16 ? -7.406 -12.773 -3.273 1 96.75 16 LEU B CA 1
ATOM 788 C C . LEU B 1 16 ? -6.766 -11.602 -4.012 1 96.75 16 LEU B C 1
ATOM 790 O O . LEU B 1 16 ? -6.547 -10.539 -3.424 1 96.75 16 LEU B O 1
ATOM 794 N N . LEU B 1 17 ? -6.555 -11.789 -5.324 1 95.25 17 LEU B N 1
ATOM 795 C CA . LEU B 1 17 ? -5.906 -10.758 -6.129 1 95.25 17 LEU B CA 1
ATOM 796 C C . LEU B 1 17 ? -6.789 -9.523 -6.25 1 95.25 17 LEU B C 1
ATOM 798 O O . LEU B 1 17 ? -6.297 -8.398 -6.203 1 95.25 17 LEU B O 1
ATOM 802 N N . HIS B 1 18 ? -8.016 -9.75 -6.406 1 96.75 18 HIS B N 1
ATOM 803 C CA . HIS B 1 18 ? -8.945 -8.633 -6.508 1 96.75 18 HIS B CA 1
ATOM 804 C C . HIS B 1 18 ? -9.008 -7.84 -5.207 1 96.75 18 HIS B C 1
ATOM 806 O O . HIS B 1 18 ? -8.992 -6.605 -5.223 1 96.75 18 HIS B O 1
ATOM 812 N N . GLU B 1 19 ? -9.07 -8.531 -4.039 1 97.62 19 GLU B N 1
ATOM 813 C CA . GLU B 1 19 ? -9.062 -7.852 -2.746 1 97.62 19 GLU B CA 1
ATOM 814 C C . GLU B 1 19 ? -7.766 -7.066 -2.547 1 97.62 19 GLU B C 1
ATOM 816 O O . GLU B 1 19 ? -7.789 -5.941 -2.049 1 97.62 19 GLU B O 1
ATOM 821 N N . LEU B 1 20 ? -6.684 -7.699 -2.924 1 97.31 20 LEU B N 1
ATOM 822 C CA . LEU B 1 20 ? -5.391 -7.035 -2.795 1 97.31 20 LEU B CA 1
ATOM 823 C C . LEU B 1 20 ? -5.344 -5.766 -3.643 1 97.31 20 LEU B C 1
ATOM 825 O O . LEU B 1 20 ? -4.871 -4.723 -3.18 1 97.31 20 LEU B O 1
ATOM 829 N N . GLU B 1 21 ? -5.777 -5.879 -4.883 1 97.31 21 GLU B N 1
ATOM 830 C CA . GLU B 1 21 ? -5.836 -4.719 -5.766 1 97.31 21 GLU B CA 1
ATOM 831 C C . GLU B 1 21 ? -6.66 -3.594 -5.148 1 97.31 21 GLU B C 1
ATOM 833 O O . GLU B 1 21 ? -6.254 -2.43 -5.176 1 97.31 21 GLU B O 1
ATOM 838 N N . GLN B 1 22 ? -7.832 -3.906 -4.605 1 98 22 GLN B N 1
ATOM 839 C 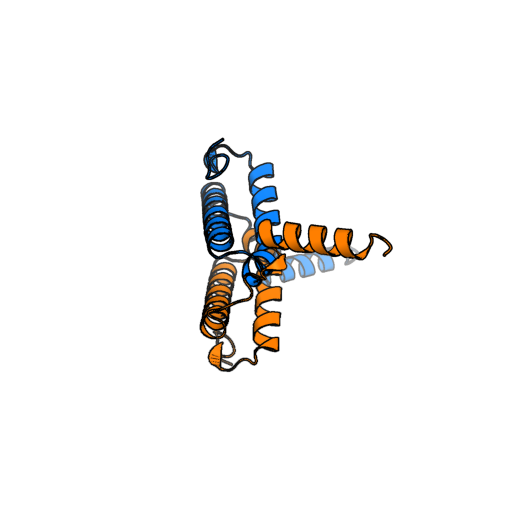CA . GLN B 1 22 ? -8.695 -2.91 -3.982 1 98 22 GLN B CA 1
ATOM 840 C C . GLN B 1 22 ? -8.008 -2.258 -2.787 1 98 22 GLN B C 1
ATOM 842 O O . GLN B 1 22 ? -8.086 -1.04 -2.609 1 98 22 GLN B O 1
ATOM 847 N N . LEU B 1 23 ? -7.383 -3.041 -1.95 1 98.25 23 LEU B N 1
ATOM 848 C CA . LEU B 1 23 ? -6.688 -2.506 -0.783 1 98.25 23 LEU B CA 1
ATOM 849 C C . LEU B 1 23 ? -5.562 -1.565 -1.202 1 98.25 23 LEU B C 1
ATOM 851 O O . LEU B 1 23 ? -5.406 -0.484 -0.63 1 98.25 23 LEU B O 1
ATOM 855 N N . HIS B 1 24 ? -4.812 -2.002 -2.219 1 98.25 24 HIS B N 1
ATOM 856 C CA . HIS B 1 24 ? -3.742 -1.139 -2.707 1 98.25 24 HIS B CA 1
ATOM 857 C C . HIS B 1 24 ? -4.301 0.173 -3.25 1 98.25 24 HIS B C 1
ATOM 859 O O . HIS B 1 24 ? -3.758 1.245 -2.971 1 98.25 24 HIS B O 1
ATOM 865 N N . ARG B 1 25 ? -5.406 0.139 -3.902 1 97.31 25 ARG B N 1
ATOM 866 C CA . ARG B 1 25 ? -6.004 1.315 -4.527 1 97.31 25 ARG B CA 1
ATOM 867 C C . ARG B 1 25 ? -6.523 2.289 -3.477 1 97.31 25 ARG B C 1
ATOM 869 O O . ARG B 1 25 ? -6.473 3.506 -3.67 1 97.31 25 ARG B O 1
ATOM 876 N N . THR B 1 26 ? -6.891 1.792 -2.41 1 97.06 26 THR B N 1
ATOM 877 C CA . THR B 1 26 ? -7.535 2.643 -1.417 1 97.06 26 THR B CA 1
ATOM 878 C C . THR B 1 26 ? -6.566 2.986 -0.289 1 97.06 26 THR B C 1
ATOM 880 O O . THR B 1 26 ? -6.93 3.691 0.655 1 97.06 26 THR B O 1
ATOM 883 N N . ARG B 1 27 ? -5.395 2.535 -0.424 1 97.62 27 ARG B N 1
ATOM 884 C CA . ARG B 1 27 ? -4.43 2.746 0.651 1 97.62 27 ARG B CA 1
ATOM 885 C C . ARG B 1 27 ? -4.266 4.23 0.955 1 97.62 27 ARG B C 1
ATOM 887 O O . ARG B 1 27 ? -4.289 4.637 2.117 1 97.62 27 ARG B O 1
ATOM 894 N N . HIS B 1 28 ? -4.172 5.02 -0.106 1 95.75 28 HIS B N 1
ATOM 895 C CA . HIS B 1 28 ? -3.881 6.438 0.078 1 95.75 28 HIS B CA 1
ATOM 896 C C . HIS B 1 28 ? -5.023 7.145 0.805 1 95.75 28 HIS B C 1
ATOM 898 O O . HIS B 1 28 ? -4.785 7.902 1.747 1 95.75 28 HIS B O 1
ATOM 904 N N . GLU B 1 29 ? -6.191 6.867 0.365 1 93.69 29 GLU B N 1
ATOM 905 C CA . GLU B 1 29 ? -7.371 7.457 0.99 1 93.69 29 GLU B CA 1
ATOM 906 C C . GLU B 1 29 ? -7.496 7.027 2.449 1 93.69 29 GLU B C 1
ATOM 908 O O . GLU B 1 29 ? -7.777 7.852 3.322 1 93.69 29 GLU B O 1
ATOM 913 N N . THR B 1 30 ? -7.301 5.766 2.709 1 94 30 THR B N 1
ATOM 914 C CA . THR B 1 30 ? -7.395 5.242 4.066 1 94 30 THR B CA 1
ATOM 915 C C . THR B 1 30 ? -6.328 5.871 4.961 1 94 30 THR B C 1
ATOM 917 O O . THR B 1 30 ? -6.594 6.184 6.125 1 94 30 THR B O 1
ATOM 920 N N . PHE B 1 31 ? -5.227 6.094 4.383 1 94 31 PHE B N 1
ATOM 921 C CA . PHE B 1 31 ? -4.105 6.668 5.121 1 94 31 PHE B CA 1
ATOM 922 C C . PHE B 1 31 ? -4.398 8.109 5.516 1 94 31 PHE B C 1
ATOM 924 O O . PHE B 1 31 ? -4.137 8.516 6.648 1 94 31 PHE B O 1
ATOM 931 N N . LEU B 1 32 ? -4.988 8.82 4.641 1 91.5 32 LEU B N 1
ATOM 932 C CA . LEU B 1 32 ? -5.195 10.242 4.863 1 91.5 32 LEU B CA 1
ATOM 933 C C . LEU B 1 32 ? -6.465 10.484 5.672 1 91.5 32 LEU B C 1
ATOM 935 O O . LEU B 1 32 ? -6.492 11.352 6.547 1 91.5 32 LEU B O 1
ATOM 939 N N . TYR B 1 33 ? -7.449 9.664 5.34 1 88.69 33 TYR B N 1
ATOM 940 C CA . TYR B 1 33 ? -8.766 10.055 5.832 1 88.69 33 TYR B CA 1
ATOM 941 C C . TYR B 1 33 ? -9.312 9.016 6.805 1 88.69 33 TYR B C 1
ATOM 943 O O . TYR B 1 33 ? -10.305 9.266 7.5 1 88.69 33 TYR B O 1
ATOM 951 N N . GLY B 1 34 ? -8.773 7.828 6.789 1 87.81 34 GLY B N 1
ATOM 952 C CA . GLY B 1 34 ? -9.266 6.785 7.676 1 87.81 34 GLY B CA 1
ATOM 953 C C . GLY B 1 34 ? -8.867 7 9.125 1 87.81 34 GLY B C 1
ATOM 954 O O . GLY B 1 34 ? -7.891 7.691 9.414 1 87.81 34 GLY B O 1
ATOM 955 N N . SER B 1 35 ? -9.695 6.453 10.047 1 86.75 35 SER B N 1
ATOM 956 C CA . SER B 1 35 ? -9.305 6.434 11.453 1 86.75 35 SER B CA 1
ATOM 957 C C . SER B 1 35 ? -8.047 5.602 11.656 1 86.75 35 SER B C 1
ATOM 959 O O . SER B 1 35 ? -7.641 4.84 10.773 1 86.75 35 SER B O 1
ATOM 961 N N . GLU B 1 36 ? -7.484 5.793 12.781 1 87.19 36 GLU B N 1
ATOM 962 C CA . GLU B 1 36 ? -6.32 4.98 13.133 1 87.19 36 GLU B CA 1
ATOM 963 C C . GLU B 1 36 ? -6.652 3.494 13.086 1 87.19 36 GLU B C 1
ATOM 965 O O . GLU B 1 36 ? -5.855 2.689 12.602 1 87.19 36 GLU B O 1
ATOM 970 N N . GLU B 1 37 ? -7.812 3.225 13.609 1 89.5 37 GLU B N 1
ATOM 971 C CA . GLU B 1 37 ? -8.234 1.828 13.617 1 89.5 37 GLU B CA 1
ATOM 972 C C . GLU B 1 37 ? -8.453 1.311 12.195 1 89.5 37 GLU B C 1
ATOM 974 O O . GLU B 1 37 ? -8.094 0.176 11.883 1 89.5 37 GLU B O 1
ATOM 979 N N . ALA B 1 38 ? -9.062 2.129 11.375 1 92.12 38 ALA B N 1
ATOM 980 C CA . ALA B 1 38 ? -9.273 1.743 9.984 1 92.12 38 ALA B CA 1
ATOM 981 C C . ALA B 1 38 ? -7.949 1.505 9.273 1 92.12 38 ALA B C 1
ATOM 983 O O . ALA B 1 38 ? -7.801 0.532 8.523 1 92.12 38 ALA B O 1
ATOM 984 N N . LEU B 1 39 ? -7.02 2.383 9.523 1 92.62 39 LEU B N 1
ATOM 985 C CA . LEU B 1 39 ? -5.707 2.256 8.906 1 92.62 39 LEU B CA 1
ATOM 986 C C . LEU B 1 39 ? -5 0.993 9.383 1 92.62 39 LEU B C 1
ATOM 988 O O . LEU B 1 39 ? -4.395 0.275 8.578 1 92.62 39 LEU B O 1
ATOM 992 N N . LYS B 1 40 ? -5.082 0.715 10.625 1 93.62 40 LYS B N 1
ATOM 993 C CA . LYS B 1 40 ? -4.477 -0.488 11.188 1 93.62 40 LYS B CA 1
ATOM 994 C C . LYS B 1 40 ? -5.066 -1.747 10.555 1 93.62 40 LYS B C 1
ATOM 996 O O . LYS B 1 40 ? -4.328 -2.654 10.164 1 93.62 40 LYS B O 1
ATOM 1001 N N . ARG B 1 41 ? -6.293 -1.806 10.477 1 95.38 41 ARG B N 1
ATOM 1002 C CA . ARG B 1 41 ? -6.961 -2.961 9.891 1 95.38 41 ARG B CA 1
ATOM 1003 C C . ARG B 1 41 ? -6.605 -3.109 8.414 1 95.38 41 ARG B C 1
ATOM 1005 O O . ARG B 1 41 ? -6.359 -4.219 7.938 1 95.38 41 ARG B O 1
ATOM 1012 N N . HIS B 1 42 ? -6.68 -1.962 7.719 1 96.69 42 HIS B N 1
ATOM 1013 C CA . HIS B 1 42 ? -6.301 -1.958 6.312 1 96.69 42 HIS B CA 1
ATOM 1014 C C . HIS B 1 42 ? -4.895 -2.514 6.117 1 96.69 42 HIS B C 1
ATOM 1016 O O . HIS B 1 42 ? -4.668 -3.352 5.242 1 96.69 42 HIS B O 1
ATOM 1022 N N . THR B 1 43 ? -3.951 -2.09 6.922 1 97.19 43 THR B N 1
ATOM 1023 C CA . THR B 1 43 ? -2.557 -2.508 6.84 1 97.19 43 THR B CA 1
ATOM 1024 C C . THR B 1 43 ? -2.42 -3.998 7.137 1 97.19 43 THR B C 1
ATOM 1026 O O . THR B 1 43 ? -1.709 -4.715 6.43 1 97.19 43 THR B O 1
ATOM 1029 N N . LEU B 1 44 ? -3.131 -4.414 8.109 1 96.94 44 LEU B N 1
ATOM 1030 C CA . LEU B 1 44 ? -3.08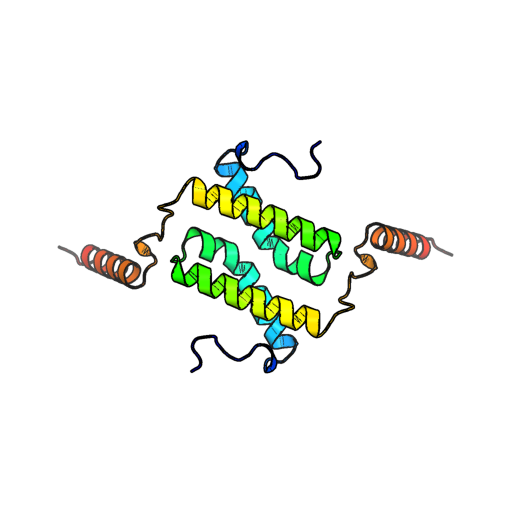 -5.816 8.508 1 96.94 44 LEU B CA 1
ATOM 1031 C C . LEU B 1 44 ? -3.627 -6.711 7.398 1 96.94 44 LEU B C 1
ATOM 1033 O O . LEU B 1 44 ? -2.99 -7.699 7.02 1 96.94 44 LEU B O 1
ATOM 1037 N N . ARG B 1 45 ? -4.77 -6.359 6.914 1 97.81 45 ARG B N 1
ATOM 1038 C CA . ARG B 1 45 ? -5.395 -7.148 5.859 1 97.81 45 ARG B CA 1
ATOM 1039 C C . ARG B 1 45 ? -4.52 -7.18 4.613 1 97.81 45 ARG B C 1
ATOM 1041 O O . ARG B 1 45 ? -4.375 -8.227 3.975 1 97.81 45 ARG B O 1
ATOM 1048 N N . THR B 1 46 ? -3.945 -6.074 4.277 1 98.06 46 THR B N 1
ATOM 1049 C CA . THR B 1 46 ? -3.041 -6.012 3.135 1 98.06 46 THR B CA 1
ATOM 1050 C C . THR B 1 46 ? -1.863 -6.965 3.322 1 98.06 46 THR B C 1
ATOM 1052 O O . THR B 1 46 ? -1.531 -7.734 2.42 1 98.06 46 THR B O 1
ATOM 1055 N N . GLY B 1 47 ? -1.278 -6.918 4.484 1 97.06 47 GLY B N 1
ATOM 1056 C CA . GLY B 1 47 ? -0.152 -7.793 4.77 1 97.06 47 GLY B CA 1
ATOM 1057 C C . GLY B 1 47 ? -0.51 -9.266 4.711 1 97.06 47 GLY B C 1
ATOM 1058 O O . GLY B 1 47 ? 0.262 -10.078 4.191 1 97.06 47 GLY B O 1
ATOM 1059 N N . GLN B 1 48 ? -1.616 -9.586 5.223 1 97.44 48 GLN B N 1
ATOM 1060 C CA . GLN B 1 48 ? -2.086 -10.961 5.211 1 97.44 48 GLN B CA 1
ATOM 1061 C C . GLN B 1 48 ? -2.273 -11.469 3.785 1 97.44 48 GLN B C 1
ATOM 1063 O O . GLN B 1 48 ? -1.858 -12.586 3.457 1 97.44 48 GLN B O 1
ATOM 1068 N N . LEU B 1 49 ? -2.859 -10.672 3.018 1 97.5 49 LEU B N 1
ATOM 1069 C CA . LEU B 1 49 ? -3.154 -11.078 1.648 1 97.5 49 LEU B CA 1
ATOM 1070 C C . LEU B 1 49 ? -1.885 -11.117 0.805 1 97.5 49 LEU B C 1
ATOM 1072 O O . LEU B 1 49 ? -1.705 -12.016 -0.018 1 97.5 49 LEU B O 1
ATOM 1076 N N . GLU B 1 50 ? -0.955 -10.172 0.947 1 96.5 50 GLU B N 1
ATOM 1077 C CA . GLU B 1 50 ? 0.316 -10.195 0.23 1 96.5 50 GLU B CA 1
ATOM 1078 C C . GLU B 1 50 ? 1.134 -11.43 0.596 1 96.5 50 GLU B C 1
ATOM 1080 O O . GLU B 1 50 ? 1.694 -12.094 -0.281 1 96.5 50 GLU B O 1
ATOM 1085 N N . ALA B 1 51 ? 1.163 -11.711 1.851 1 95.25 51 ALA B N 1
ATOM 1086 C CA . ALA B 1 51 ? 1.908 -12.883 2.309 1 95.25 51 ALA B CA 1
ATOM 1087 C C . ALA B 1 51 ? 1.326 -14.164 1.725 1 95.25 51 ALA B C 1
ATOM 1089 O O . ALA B 1 51 ? 2.068 -15.055 1.298 1 95.25 51 ALA B O 1
ATOM 1090 N N . GLU B 1 52 ? 0.053 -14.227 1.753 1 95.88 52 GLU B N 1
ATOM 1091 C CA . GLU B 1 52 ? -0.603 -15.414 1.207 1 95.88 52 GLU B CA 1
ATOM 1092 C C . GLU B 1 52 ? -0.31 -15.57 -0.282 1 95.88 52 GLU B C 1
ATOM 1094 O O . GLU B 1 52 ? -0.053 -16.672 -0.757 1 95.88 52 GLU B O 1
ATOM 1099 N N . TYR B 1 53 ? -0.384 -14.453 -0.982 1 94.75 53 TYR B N 1
ATOM 1100 C CA . TYR B 1 53 ? -0.082 -14.492 -2.408 1 94.75 53 TYR B CA 1
ATOM 1101 C C . TYR B 1 53 ? 1.336 -15 -2.652 1 94.75 53 TYR B C 1
ATOM 1103 O O . TYR B 1 53 ? 1.556 -15.875 -3.488 1 94.75 53 TYR B O 1
ATOM 1111 N N . LEU B 1 54 ? 2.264 -14.391 -1.937 1 91.94 54 LEU B N 1
ATOM 1112 C CA . LEU B 1 54 ? 3.666 -14.758 -2.113 1 91.94 54 LEU B CA 1
ATOM 1113 C C . LEU B 1 54 ? 3.906 -16.203 -1.714 1 91.94 54 LEU B C 1
ATOM 1115 O O . LEU B 1 54 ? 4.766 -16.875 -2.289 1 91.94 54 LEU B O 1
ATOM 1119 N N . HIS B 1 55 ? 3.186 -16.656 -0.725 1 92.56 55 HIS B N 1
ATOM 1120 C CA . HIS B 1 55 ? 3.275 -18.062 -0.303 1 92.56 55 HIS B CA 1
ATOM 1121 C C . HIS B 1 55 ? 2.805 -19 -1.407 1 92.56 55 HIS B C 1
ATOM 1123 O O . HIS B 1 55 ? 3.406 -20.047 -1.631 1 92.56 55 HIS B O 1
ATOM 1129 N N . ARG B 1 56 ? 1.754 -18.625 -2.021 1 91.69 56 ARG B N 1
ATOM 1130 C CA . ARG B 1 56 ? 1.188 -19.422 -3.096 1 91.69 56 ARG B CA 1
ATOM 1131 C C . ARG B 1 56 ? 2.062 -19.375 -4.344 1 91.69 56 ARG B C 1
ATOM 1133 O O . ARG B 1 56 ? 2.113 -20.328 -5.117 1 91.69 56 ARG B O 1
ATOM 1140 N N . PHE B 1 57 ? 2.646 -18.25 -4.578 1 88.88 57 PHE B N 1
ATOM 1141 C CA . PHE B 1 57 ? 3.412 -18.031 -5.797 1 88.88 57 PHE B CA 1
ATOM 1142 C C . PHE B 1 57 ? 4.836 -17.594 -5.469 1 88.88 57 PHE B C 1
ATOM 1144 O O . PHE B 1 57 ? 5.223 -16.453 -5.742 1 88.88 57 PHE B O 1
ATOM 1151 N N . PRO B 1 58 ? 5.551 -18.438 -4.898 1 80.56 58 PRO B N 1
ATOM 1152 C CA . PRO B 1 58 ? 6.918 -18.062 -4.535 1 80.56 58 PRO B CA 1
ATOM 1153 C C . PRO B 1 58 ? 7.754 -17.641 -5.742 1 80.56 58 PRO B C 1
ATOM 1155 O O . PRO B 1 58 ? 8.719 -16.875 -5.594 1 80.56 58 PRO B O 1
ATOM 1158 N N . GLY B 1 59 ? 7.469 -18.297 -6.891 1 67.5 59 GLY B N 1
ATOM 1159 C CA . GLY B 1 59 ? 8.156 -17.938 -8.117 1 67.5 59 GLY B CA 1
ATOM 1160 C C . GLY B 1 59 ? 7.504 -16.766 -8.844 1 67.5 59 GLY B C 1
ATOM 1161 O O . GLY B 1 59 ? 7.652 -16.625 -10.062 1 67.5 59 GLY B O 1
ATOM 1162 N N . ARG B 1 60 ? 6.746 -16.078 -8.164 1 59.28 60 ARG B N 1
ATOM 1163 C CA . ARG B 1 60 ? 5.922 -15.008 -8.711 1 59.28 60 ARG B CA 1
ATOM 1164 C C . ARG B 1 60 ? 6.656 -14.273 -9.828 1 59.28 60 ARG B C 1
ATOM 1166 O O . ARG B 1 60 ? 7.887 -14.258 -9.867 1 59.28 60 ARG B O 1
ATOM 1173 N N . LEU B 1 61 ? 5.859 -13.984 -10.945 1 53.31 61 LEU B N 1
ATOM 1174 C CA . LEU B 1 61 ? 6.203 -13.547 -12.297 1 53.31 61 LEU B CA 1
ATOM 1175 C C . LEU B 1 61 ? 7.141 -12.344 -12.25 1 53.31 61 LEU B C 1
ATOM 1177 O O . LEU B 1 61 ? 6.727 -11.234 -11.891 1 53.31 61 LEU B O 1
ATOM 1181 N N . VAL B 1 62 ? 8.219 -12.406 -11.375 1 53.97 62 VAL B N 1
ATOM 1182 C CA . VAL B 1 62 ? 9.109 -11.359 -11.875 1 53.97 62 VAL B CA 1
ATOM 1183 C C . VAL B 1 62 ? 8.969 -11.258 -13.391 1 53.97 62 VAL B C 1
ATOM 1185 O O . VAL B 1 62 ? 9.242 -12.219 -14.117 1 53.97 62 VAL B O 1
ATOM 1188 N N . THR B 1 63 ? 7.82 -11.156 -13.875 1 50.19 63 THR B N 1
ATOM 1189 C CA . THR B 1 63 ? 7.648 -11.195 -15.32 1 50.19 63 THR B CA 1
ATOM 1190 C C . THR B 1 63 ? 8.945 -10.828 -16.031 1 50.19 63 THR B C 1
ATOM 1192 O O . THR B 1 63 ? 9.57 -9.812 -15.703 1 50.19 63 THR B O 1
ATOM 1195 N N . ALA B 1 64 ? 9.703 -11.789 -16.328 1 46.75 64 ALA B N 1
ATOM 1196 C CA . ALA B 1 64 ? 10.875 -11.695 -17.203 1 46.75 64 ALA B CA 1
ATOM 1197 C C . ALA B 1 64 ? 10.797 -10.461 -18.094 1 46.75 64 ALA B C 1
ATOM 1199 O O . ALA B 1 64 ? 11.82 -9.82 -18.359 1 46.75 64 ALA B O 1
ATOM 1200 N N . GLY B 1 65 ? 9.734 -10.32 -18.812 1 45.12 65 GLY B N 1
ATOM 1201 C CA . GLY B 1 65 ? 9.609 -9.234 -19.781 1 45.12 65 GLY B CA 1
ATOM 1202 C C . GLY B 1 65 ? 9.758 -7.863 -19.156 1 45.12 65 GLY B C 1
ATOM 1203 O O . GLY B 1 65 ? 9.828 -6.859 -19.875 1 45.12 65 GLY B O 1
ATOM 1204 N N . ARG B 1 66 ? 9.531 -7.672 -17.875 1 51.19 66 ARG B N 1
ATOM 1205 C CA . ARG B 1 66 ? 9.562 -6.348 -17.25 1 51.19 66 ARG B CA 1
ATOM 1206 C C . ARG B 1 66 ? 10.93 -6.047 -16.656 1 51.19 66 ARG B C 1
ATOM 1208 O O . ARG B 1 66 ? 11.133 -5 -16.047 1 51.19 66 ARG B O 1
ATOM 1215 N N . THR B 1 67 ? 11.711 -6.965 -16.656 1 54.16 67 THR B N 1
ATOM 1216 C CA . THR B 1 67 ? 13.07 -6.516 -16.375 1 54.16 67 THR B CA 1
ATOM 1217 C C . THR B 1 67 ? 13.617 -5.684 -17.531 1 54.16 67 THR B C 1
ATOM 1219 O O . THR B 1 67 ? 13.125 -5.781 -18.656 1 54.16 67 THR B O 1
ATOM 1222 N N . ARG B 1 68 ? 14.359 -4.785 -17.188 1 53.78 68 ARG B N 1
ATOM 1223 C CA . ARG B 1 68 ? 15.047 -4.059 -18.266 1 53.78 68 ARG B CA 1
ATOM 1224 C C . ARG B 1 68 ? 15.641 -5.02 -19.281 1 53.78 68 ARG B C 1
ATOM 1226 O O . ARG B 1 68 ? 15.578 -4.762 -20.484 1 53.78 68 ARG B O 1
ATOM 1233 N N . ALA B 1 69 ? 16.1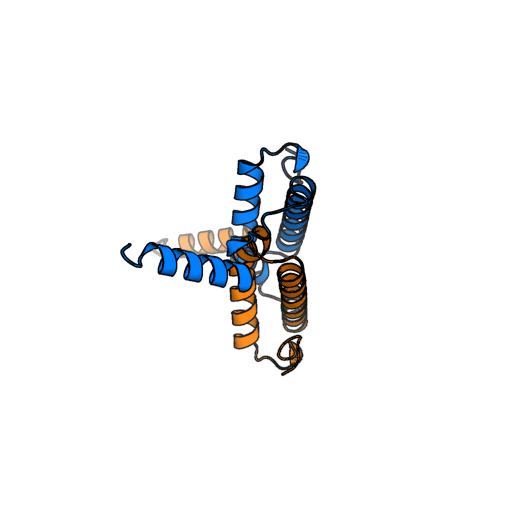41 -5.996 -18.766 1 56.22 69 ALA B N 1
ATOM 1234 C CA . ALA B 1 69 ? 16.75 -6.961 -19.672 1 56.22 69 ALA B CA 1
ATOM 1235 C C . ALA B 1 69 ? 15.68 -7.676 -20.5 1 56.22 69 ALA B C 1
ATOM 1237 O O . ALA B 1 69 ? 15.852 -7.883 -21.703 1 56.22 69 ALA B O 1
ATOM 1238 N N . GLY B 1 70 ? 14.617 -7.938 -19.891 1 52.16 70 GLY B N 1
ATOM 1239 C CA . GLY B 1 70 ? 13.531 -8.578 -20.609 1 52.16 70 GLY B CA 1
ATOM 1240 C C . GLY B 1 70 ? 12.828 -7.641 -21.578 1 52.16 70 GLY B C 1
ATOM 1241 O O . GLY B 1 70 ? 12.469 -8.031 -22.688 1 52.16 70 GLY B O 1
ATOM 1242 N N . ALA B 1 71 ? 12.594 -6.359 -21.062 1 59.31 71 ALA B N 1
ATOM 1243 C CA . ALA B 1 71 ? 12.039 -5.359 -21.969 1 59.31 71 ALA B CA 1
ATOM 1244 C C . ALA B 1 71 ? 12.938 -5.16 -23.188 1 59.31 71 ALA B C 1
ATOM 1246 O O . ALA B 1 71 ? 12.453 -5.059 -24.312 1 59.31 71 ALA B O 1
ATOM 1247 N N . ARG B 1 72 ? 14.18 -5.141 -22.906 1 59.56 72 ARG B N 1
ATOM 1248 C CA . ARG B 1 72 ? 15.164 -5.012 -23.984 1 59.56 72 ARG B CA 1
ATOM 1249 C C . ARG B 1 72 ? 15.117 -6.223 -24.906 1 59.56 72 ARG B C 1
ATOM 1251 O O . ARG B 1 72 ? 15.211 -6.078 -26.125 1 59.56 72 ARG B O 1
ATOM 1258 N N . ALA B 1 73 ? 14.914 -7.359 -24.328 1 58.47 73 ALA B N 1
ATOM 1259 C CA . ALA B 1 73 ? 14.883 -8.578 -25.125 1 58.47 73 ALA B CA 1
ATOM 1260 C C . ALA B 1 73 ? 13.617 -8.648 -25.969 1 58.47 73 ALA B C 1
ATOM 1262 O O . ALA B 1 73 ? 13.664 -9.047 -27.141 1 58.47 73 ALA B O 1
ATOM 1263 N N . ARG B 1 74 ? 12.562 -8.086 -25.438 1 64.38 74 ARG B N 1
ATOM 1264 C CA . ARG B 1 74 ? 11.32 -8.055 -26.203 1 64.38 74 ARG B CA 1
ATOM 1265 C C . ARG B 1 74 ? 11.391 -7.031 -27.328 1 64.38 74 ARG B C 1
ATOM 1267 O O . ARG B 1 74 ? 10.914 -7.281 -28.438 1 64.38 74 ARG B O 1
ATOM 1274 N N . GLU B 1 75 ? 11.922 -5.855 -26.938 1 62.88 75 GLU B N 1
ATOM 1275 C CA . GLU B 1 75 ? 12.125 -4.832 -27.953 1 62.88 75 GLU B CA 1
ATOM 1276 C C . GLU B 1 75 ? 13.039 -5.332 -29.078 1 62.88 75 GLU B C 1
ATOM 1278 O O . GLU B 1 75 ? 12.773 -5.094 -30.25 1 62.88 75 GLU B O 1
ATOM 1283 N N . ALA B 1 76 ? 14.047 -6.035 -28.641 1 61 76 ALA B N 1
ATOM 1284 C CA . ALA B 1 76 ? 14.977 -6.598 -29.609 1 61 76 ALA B CA 1
ATOM 1285 C C . ALA B 1 76 ? 14.312 -7.695 -30.438 1 61 76 ALA B C 1
ATOM 1287 O O . ALA B 1 76 ? 14.516 -7.773 -31.656 1 61 76 ALA B O 1
ATOM 1288 N N . ALA B 1 77 ? 13.531 -8.406 -29.797 1 61.47 77 ALA B N 1
ATOM 1289 C CA . ALA B 1 77 ? 12.828 -9.477 -30.516 1 61.47 77 ALA B CA 1
ATOM 1290 C C . ALA B 1 77 ? 11.773 -8.906 -31.453 1 61.47 77 ALA B C 1
ATOM 1292 O O . ALA B 1 77 ? 11.617 -9.367 -32.594 1 61.47 77 ALA B O 1
ATOM 1293 N N . ALA B 1 78 ? 11.078 -7.84 -31.031 1 68.31 78 ALA B N 1
ATOM 1294 C CA . ALA B 1 78 ? 10.094 -7.16 -31.859 1 68.31 78 ALA B CA 1
ATOM 1295 C C . ALA B 1 78 ? 10.758 -6.52 -33.062 1 68.31 78 ALA B C 1
ATOM 1297 O O . ALA B 1 78 ? 10.211 -6.555 -34.188 1 68.31 78 ALA B O 1
ATOM 1298 N N . ARG B 1 79 ? 11.836 -5.914 -32.812 1 63.56 79 ARG B N 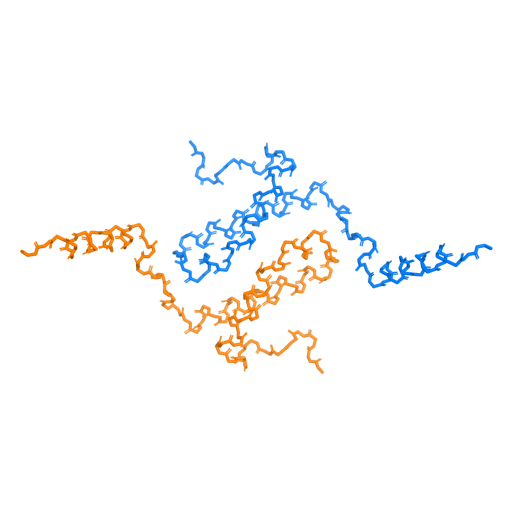1
ATOM 1299 C CA . ARG B 1 79 ? 12.578 -5.289 -33.906 1 63.56 79 ARG B CA 1
ATOM 1300 C C . ARG B 1 79 ? 13.07 -6.336 -34.906 1 63.56 79 ARG B C 1
ATOM 1302 O O . ARG B 1 79 ? 13.055 -6.102 -36.125 1 63.56 79 ARG B O 1
ATOM 1309 N N . ALA B 1 80 ? 13.445 -7.477 -34.438 1 70.19 80 ALA B N 1
ATOM 1310 C CA . ALA B 1 80 ? 13.961 -8.562 -35.25 1 70.19 80 ALA B CA 1
ATOM 1311 C C . ALA B 1 80 ? 12.836 -9.195 -36.094 1 70.19 80 ALA B C 1
ATOM 1313 O O . ALA B 1 80 ? 13.055 -9.633 -37.219 1 70.19 80 ALA B O 1
ATOM 1314 N N . GLU B 1 81 ? 11.758 -9.078 -35.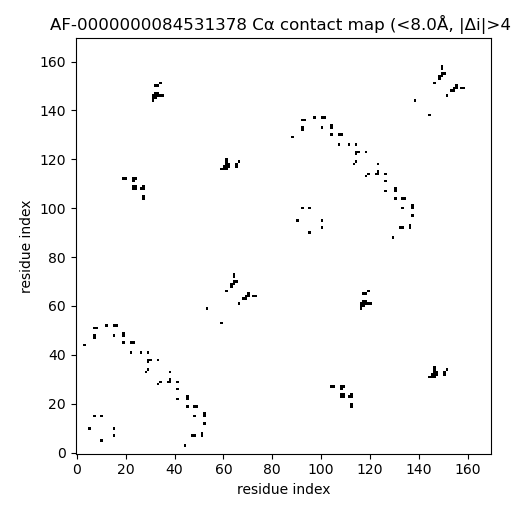469 1 64.06 81 GLU B N 1
ATOM 1315 C CA . GLU B 1 81 ? 10.609 -9.641 -36.156 1 64.06 81 GLU B CA 1
ATOM 1316 C C . GLU B 1 81 ? 10.078 -8.672 -37.219 1 64.06 81 GLU B C 1
ATOM 1318 O O . GLU B 1 81 ? 9.492 -9.094 -38.219 1 64.06 81 GLU B O 1
ATOM 1323 N N . SER B 1 82 ? 10.141 -7.414 -36.938 1 69 82 SER B N 1
ATOM 1324 C CA . SER B 1 82 ? 9.633 -6.418 -37.875 1 69 82 SER B CA 1
ATOM 1325 C C . SER B 1 82 ? 10.57 -6.246 -39.094 1 69 82 SER B C 1
ATOM 1327 O O . SER B 1 82 ? 10.242 -5.551 -40.031 1 69 82 SER B O 1
ATOM 1329 N N . LEU B 1 83 ? 11.75 -6.75 -38.938 1 62.38 83 LEU B N 1
ATOM 1330 C CA . LEU B 1 83 ? 12.648 -6.652 -40.094 1 62.38 83 LEU B CA 1
ATOM 1331 C C . LEU B 1 83 ? 12.258 -7.641 -41.188 1 62.38 83 LEU B C 1
ATOM 1333 O O . LEU B 1 83 ? 12.055 -8.828 -40.906 1 62.38 83 LEU B O 1
ATOM 1337 N N . PRO B 1 84 ? 11.664 -7.164 -42.219 1 62.28 84 PRO B N 1
ATOM 1338 C CA . PRO B 1 84 ? 11.266 -8.016 -43.344 1 62.28 84 PRO B CA 1
ATOM 1339 C C . PRO B 1 84 ? 12.312 -9.07 -43.688 1 62.28 84 PRO B C 1
ATOM 1341 O O . PRO B 1 84 ? 13.508 -8.844 -43.5 1 62.28 84 PRO B O 1
ATOM 1344 N N . GLU B 1 85 ? 12.031 -10.32 -43.656 1 51.97 85 GLU B N 1
ATOM 1345 C CA . GLU B 1 85 ? 12.906 -11.273 -44.344 1 51.97 85 GLU B CA 1
ATOM 1346 C C . GLU B 1 85 ? 13.258 -10.797 -45.75 1 51.97 85 GLU B C 1
ATOM 1348 O O . GLU B 1 85 ? 12.453 -10.125 -46.406 1 51.97 85 GLU B O 1
#

pLDDT: mean 80.84, std 18.24, range [41.56, 98.25]

Secondary structure (DSSP, 8-state):
--TT-S-GGGS-HHHHHHHHHHHHHHHHHHHHHS-HHHHHHHHHHHHHHHHHHHHH-TT----GGGSHHHHHHHHHHHHHHHS--/--TT-S-GGGS-HHHHHHHHHHHHHHHHHHHHHS-HHHHHHHHHHHHHHHHHHHHH-TT----GGGSHHHHHHHHHHHHHHHS--